Protein AF-F6DRX4-F1 (afdb_monomer_lite)

Secondary structure (DSSP, 8-state):
--HHHHHHHHHHHTT--THHHHHHTTPPTTHHHHTTTSPPPHHHHHHHHHHHT--HHHHHHSS-HHHHHHHHHHHHTT--HHHHHHHHT--HHHHHHHHTT---SPPPHHHHHHHHHSSSS--HHHHHHHTT-----

Radius of gyration: 17.23 Å; chains: 1; bounding box: 36×31×47 Å

Sequence (137 aa):
MNLLHRIKALCDGKNVSIARPEQETGLANGSIRRWEKAVPSADRLQRVAEYFNVSMDYLLYGFDKAELTTIVNLMRYRRSIKEFAKDTGIDEFYLNRLCSGVEYKQPPVDVILKIATSNNNNWWPVLKHCLKQQDTI

pLDDT: mean 90.33, std 12.12, range [31.39, 98.12]

Structure (mmCIF, N/CA/C/O backbone):
data_AF-F6DRX4-F1
#
_entry.id   AF-F6DRX4-F1
#
loop_
_atom_site.group_PDB
_atom_site.id
_atom_site.type_symbol
_atom_site.label_atom_id
_atom_site.label_alt_id
_atom_site.label_comp_id
_atom_site.label_asym_id
_atom_site.label_entity_id
_atom_site.label_seq_id
_atom_site.pdbx_PDB_ins_code
_atom_site.Cartn_x
_atom_site.Cartn_y
_atom_site.Cartn_z
_atom_site.occupancy
_atom_site.B_iso_or_equiv
_atom_site.auth_seq_id
_atom_site.auth_comp_id
_atom_site.auth_asym_id
_atom_site.auth_atom_id
_atom_site.pdbx_PDB_model_num
ATOM 1 N N . MET A 1 1 ? -10.287 4.690 -2.482 1.00 72.56 1 MET A N 1
ATOM 2 C CA . MET A 1 1 ? -10.313 4.209 -1.080 1.00 72.56 1 MET A CA 1
ATOM 3 C C . MET A 1 1 ? -9.481 5.156 -0.216 1.00 72.56 1 MET A C 1
ATOM 5 O O . MET A 1 1 ? -8.397 5.520 -0.650 1.00 72.56 1 MET A O 1
ATOM 9 N N . ASN A 1 2 ? -9.988 5.609 0.938 1.00 89.50 2 ASN A N 1
ATOM 10 C CA . ASN A 1 2 ? -9.282 6.534 1.849 1.00 89.50 2 ASN A CA 1
ATOM 11 C C . ASN A 1 2 ? -8.832 5.824 3.148 1.00 89.50 2 ASN A C 1
ATOM 13 O O . ASN A 1 2 ? -9.169 4.658 3.351 1.00 89.50 2 ASN A O 1
ATOM 17 N N . LEU A 1 3 ? -8.101 6.523 4.026 1.00 93.75 3 LEU A N 1
ATOM 18 C CA . LEU A 1 3 ? -7.574 5.988 5.294 1.00 93.75 3 LEU A CA 1
ATOM 19 C C . LEU A 1 3 ? -8.648 5.293 6.151 1.00 93.75 3 LEU A C 1
ATOM 21 O O . LEU A 1 3 ? -8.456 4.152 6.568 1.00 93.75 3 LEU A O 1
ATOM 25 N N . LEU A 1 4 ? -9.801 5.939 6.366 1.00 95.00 4 LEU A N 1
ATOM 26 C CA . LEU A 1 4 ? -10.896 5.362 7.153 1.00 95.00 4 LEU A CA 1
ATOM 27 C C . LEU A 1 4 ? -11.416 4.060 6.531 1.00 95.00 4 LEU A C 1
ATOM 29 O O . LEU A 1 4 ? -11.655 3.093 7.249 1.00 95.00 4 LEU A O 1
ATOM 33 N N . HIS A 1 5 ? -11.579 4.017 5.207 1.00 94.31 5 HIS A N 1
ATOM 34 C CA . HIS A 1 5 ? -12.029 2.804 4.520 1.00 94.31 5 HIS A CA 1
ATOM 35 C C . HIS A 1 5 ? -11.024 1.656 4.668 1.00 94.31 5 HIS A C 1
ATOM 37 O O . HIS A 1 5 ? -11.442 0.522 4.874 1.00 94.31 5 HIS A O 1
ATOM 43 N N . ARG A 1 6 ? -9.712 1.932 4.624 1.00 94.50 6 ARG A N 1
ATOM 44 C CA . ARG A 1 6 ? -8.683 0.900 4.852 1.00 94.50 6 ARG A CA 1
ATOM 45 C C . ARG A 1 6 ? -8.734 0.355 6.274 1.00 94.50 6 ARG A C 1
ATOM 47 O O . ARG A 1 6 ? -8.708 -0.853 6.461 1.00 94.50 6 ARG A O 1
ATOM 54 N N . ILE A 1 7 ? -8.879 1.228 7.270 1.00 95.94 7 ILE A N 1
ATOM 55 C CA . ILE A 1 7 ? -9.007 0.792 8.667 1.00 95.94 7 ILE A CA 1
ATOM 56 C C . ILE A 1 7 ? -10.287 -0.026 8.873 1.00 95.94 7 ILE A C 1
ATOM 58 O O . ILE A 1 7 ? -10.247 -1.030 9.577 1.00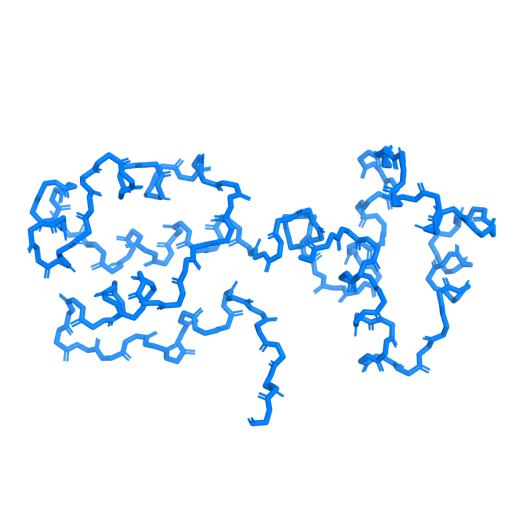 95.94 7 ILE A O 1
ATOM 62 N N . LYS A 1 8 ? -11.405 0.352 8.237 1.0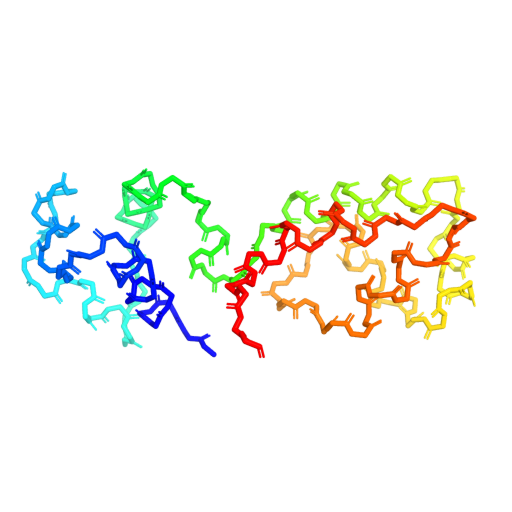0 95.56 8 LYS A N 1
ATOM 63 C CA . LYS A 1 8 ? -12.640 -0.449 8.252 1.00 95.56 8 LYS A CA 1
ATOM 64 C C . LYS A 1 8 ? -12.411 -1.845 7.676 1.00 95.56 8 LYS A C 1
ATOM 66 O O . LYS A 1 8 ? -12.685 -2.810 8.370 1.00 95.56 8 LYS A O 1
ATOM 71 N N . ALA A 1 9 ? -11.799 -1.948 6.497 1.00 95.12 9 ALA A N 1
ATOM 72 C CA . ALA A 1 9 ? -11.490 -3.242 5.888 1.00 95.12 9 ALA A CA 1
ATOM 73 C C . ALA A 1 9 ? -10.589 -4.121 6.782 1.00 95.12 9 ALA A C 1
ATOM 75 O O . ALA A 1 9 ? -10.777 -5.334 6.857 1.00 95.12 9 ALA A O 1
ATOM 76 N N . LEU A 1 10 ? -9.638 -3.514 7.502 1.00 95.88 10 LEU A N 1
ATOM 77 C CA . LEU A 1 10 ? -8.806 -4.216 8.486 1.00 95.88 10 LEU A CA 1
ATOM 78 C C . LEU A 1 10 ? -9.601 -4.665 9.725 1.00 95.88 10 LEU A C 1
ATOM 80 O O . LEU A 1 10 ? -9.352 -5.749 10.251 1.00 95.88 10 LEU A O 1
ATOM 84 N N . CYS A 1 11 ? -10.551 -3.850 10.192 1.00 96.50 11 CYS A N 1
ATOM 85 C CA . CYS A 1 11 ? -11.466 -4.216 11.275 1.00 96.50 11 CYS A CA 1
ATOM 86 C C . CYS A 1 11 ? -12.352 -5.399 10.866 1.00 96.50 11 CYS A C 1
ATOM 88 O O . CYS A 1 11 ? -12.456 -6.364 11.622 1.00 96.50 11 CYS A O 1
ATOM 90 N N . ASP A 1 12 ? -12.915 -5.347 9.657 1.00 96.00 12 ASP A N 1
ATOM 91 C CA . ASP A 1 12 ? -13.763 -6.397 9.092 1.00 96.00 12 ASP A CA 1
ATOM 92 C C . ASP A 1 12 ? -12.980 -7.715 8.979 1.00 96.00 12 ASP A C 1
ATOM 94 O O . ASP A 1 12 ? -13.445 -8.7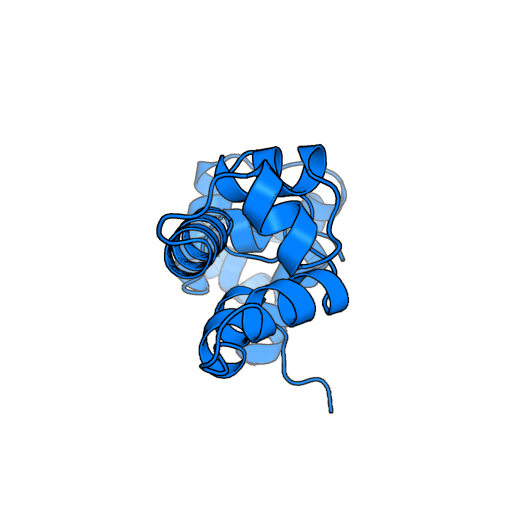57 9.437 1.00 96.00 12 ASP A O 1
ATOM 98 N N . GLY A 1 13 ? -11.735 -7.661 8.488 1.00 93.75 13 GLY A N 1
ATOM 99 C CA . GLY A 1 13 ? -10.849 -8.829 8.408 1.00 93.75 13 GLY A CA 1
ATOM 100 C C . GLY A 1 13 ? -10.468 -9.441 9.764 1.00 93.75 13 GLY A C 1
ATOM 101 O O . GLY A 1 13 ? -10.164 -10.629 9.831 1.00 93.75 13 GLY A O 1
ATOM 102 N N . LYS A 1 14 ? -10.503 -8.660 10.853 1.00 94.94 14 LYS A N 1
ATOM 103 C CA . LYS A 1 14 ? -10.295 -9.142 12.232 1.00 94.94 14 LYS A CA 1
ATOM 104 C C . LYS A 1 14 ? -11.604 -9.415 12.989 1.00 94.94 14 LYS A C 1
ATOM 106 O O . LYS A 1 14 ? -11.543 -9.805 14.152 1.00 94.94 14 LYS A O 1
ATOM 111 N N . ASN A 1 15 ? -12.765 -9.213 12.360 1.00 96.00 15 ASN A N 1
ATOM 112 C CA . ASN A 1 15 ? -14.089 -9.293 12.983 1.00 96.00 15 ASN A CA 1
ATOM 113 C C . ASN A 1 15 ? -14.217 -8.444 14.270 1.00 96.00 15 ASN A C 1
ATOM 115 O O . ASN A 1 15 ? -14.723 -8.896 15.299 1.00 96.00 15 ASN A O 1
ATOM 119 N N . VAL A 1 16 ? -13.723 -7.204 14.226 1.00 96.50 16 VAL A N 1
ATOM 120 C CA . VAL A 1 16 ? -13.810 -6.238 15.334 1.00 96.50 16 VAL A CA 1
ATOM 121 C C . VAL A 1 16 ? -14.497 -4.954 14.884 1.00 96.50 16 VAL A C 1
ATOM 123 O O . VAL A 1 16 ? -14.484 -4.598 13.713 1.00 96.50 16 VAL A O 1
ATOM 126 N N . SER A 1 17 ? -15.080 -4.207 15.821 1.00 96.69 17 SER A N 1
ATOM 127 C CA . SER A 1 17 ? -15.578 -2.857 15.526 1.00 96.69 17 SER A CA 1
ATOM 128 C C . SER A 1 17 ? -14.446 -1.826 15.584 1.00 96.69 17 SER A C 1
ATOM 130 O O . SER A 1 17 ? -13.456 -2.044 16.274 1.00 96.69 17 SER A O 1
ATOM 132 N N . ILE A 1 18 ? -14.628 -0.656 14.956 1.00 96.12 18 ILE A N 1
ATOM 133 C CA . ILE A 1 18 ? -13.676 0.480 15.019 1.00 96.12 18 ILE A CA 1
ATOM 134 C C . ILE A 1 18 ? -13.364 0.911 16.465 1.00 96.12 18 ILE A C 1
ATOM 136 O O . ILE A 1 18 ? -12.276 1.410 16.737 1.00 96.12 18 ILE A O 1
ATOM 140 N N . ALA A 1 19 ? -14.284 0.701 17.409 1.00 96.44 19 ALA A N 1
ATOM 141 C CA . ALA A 1 19 ? -14.053 1.051 18.809 1.00 96.44 19 ALA A CA 1
ATOM 142 C C . ALA A 1 19 ? -12.944 0.200 19.453 1.00 96.44 19 ALA A C 1
ATOM 144 O O . ALA A 1 19 ? -12.278 0.656 20.378 1.00 96.44 19 ALA A O 1
ATOM 145 N N . ARG A 1 20 ? -12.720 -1.026 18.958 1.00 96.75 20 ARG A N 1
ATOM 146 C CA . ARG A 1 20 ? -11.712 -1.944 19.493 1.00 96.75 20 ARG A CA 1
ATOM 147 C C . ARG A 1 20 ? -10.274 -1.444 19.286 1.00 96.75 20 ARG A C 1
ATOM 149 O O . ARG A 1 20 ? -9.583 -1.310 20.294 1.00 96.75 20 ARG A O 1
ATOM 156 N N . PRO A 1 21 ? -9.812 -1.111 18.061 1.00 96.81 21 PRO A N 1
ATOM 157 C CA . PRO A 1 21 ? -8.493 -0.518 17.885 1.00 96.81 21 PRO A CA 1
ATOM 158 C C . PRO A 1 21 ? -8.380 0.816 18.620 1.00 96.81 21 PRO A C 1
ATOM 160 O O . PRO A 1 21 ? -7.326 1.075 19.179 1.00 96.81 21 PRO A O 1
ATOM 163 N N . GLU A 1 22 ? -9.433 1.643 18.695 1.00 96.88 22 GLU A N 1
ATOM 164 C CA . GLU A 1 22 ? -9.377 2.890 19.477 1.00 96.88 22 GLU A CA 1
ATOM 165 C C . GLU A 1 22 ? -9.040 2.625 20.951 1.00 96.88 22 GLU A C 1
ATOM 167 O O . GLU A 1 22 ? -8.118 3.233 21.485 1.00 96.88 22 GLU A O 1
ATOM 172 N N . GLN A 1 23 ? -9.723 1.670 21.585 1.00 96.62 23 GLN A N 1
ATOM 173 C CA . GLN A 1 23 ? -9.465 1.296 22.977 1.00 96.62 23 GLN A CA 1
ATOM 174 C C . GLN A 1 23 ? -8.071 0.691 23.175 1.00 96.62 23 GLN A C 1
ATOM 176 O O . GLN A 1 23 ? -7.340 1.125 24.061 1.00 96.62 23 GLN A O 1
ATOM 181 N N . GLU A 1 24 ? -7.684 -0.282 22.346 1.00 96.56 24 GLU A N 1
ATOM 182 C CA . GLU A 1 24 ? -6.412 -1.000 22.513 1.00 96.56 24 GLU A CA 1
ATOM 183 C C . GLU A 1 24 ? -5.182 -0.147 22.175 1.00 96.56 24 GLU A C 1
ATOM 185 O O . GLU A 1 24 ? -4.099 -0.393 22.698 1.00 96.56 24 GLU A O 1
ATOM 190 N N . THR A 1 25 ? -5.341 0.892 21.351 1.00 96.44 25 THR A N 1
ATOM 191 C CA . THR A 1 25 ? -4.256 1.832 21.010 1.00 96.44 25 THR A CA 1
ATOM 192 C C . THR A 1 25 ? -4.246 3.098 21.879 1.00 96.44 25 THR A C 1
ATOM 194 O O . THR A 1 25 ? -3.405 3.984 21.684 1.00 96.44 25 THR A O 1
ATOM 197 N N . GLY A 1 26 ? -5.170 3.207 22.844 1.00 95.75 26 GLY A N 1
ATOM 198 C CA . GLY A 1 26 ? -5.292 4.365 23.736 1.00 95.75 26 GLY A CA 1
ATOM 199 C C . GLY A 1 26 ? -5.809 5.634 23.046 1.00 95.75 26 GLY A C 1
ATOM 200 O O . GLY A 1 26 ? -5.522 6.751 23.483 1.00 95.75 26 GLY A O 1
ATOM 201 N N . LEU A 1 27 ? -6.540 5.487 21.941 1.00 96.06 27 LEU A N 1
ATOM 202 C CA . LEU A 1 27 ? -7.191 6.577 21.222 1.00 96.06 27 LEU A CA 1
ATOM 203 C C . LEU A 1 27 ? -8.560 6.889 21.844 1.00 96.06 27 LEU A C 1
ATOM 205 O O . LEU A 1 27 ? -9.303 6.010 22.269 1.00 96.06 27 LEU A O 1
ATOM 209 N N . ALA A 1 28 ? -8.937 8.170 21.848 1.00 94.81 28 ALA A N 1
ATOM 210 C CA . ALA A 1 28 ? -10.276 8.566 22.278 1.00 94.81 28 ALA A CA 1
ATOM 211 C C . ALA A 1 28 ? -11.345 7.988 21.334 1.00 94.81 28 ALA A C 1
ATOM 213 O O . ALA A 1 28 ? -11.137 7.957 20.118 1.00 94.81 28 ALA A O 1
ATOM 214 N N . ASN A 1 29 ? -12.503 7.614 21.877 1.00 93.94 29 ASN A N 1
ATOM 215 C CA . ASN A 1 29 ? -13.621 7.072 21.101 1.00 93.94 29 ASN A CA 1
ATOM 216 C C . ASN A 1 29 ? -14.019 8.013 19.942 1.00 93.94 29 ASN A C 1
ATOM 218 O O . ASN A 1 29 ? -14.102 9.236 20.105 1.00 93.94 29 ASN A O 1
ATOM 222 N N . GLY A 1 30 ? -14.215 7.442 18.755 1.00 94.06 30 GLY A N 1
ATOM 223 C CA . GLY A 1 30 ? -14.562 8.145 17.523 1.00 94.06 30 GLY A CA 1
ATOM 224 C C . GLY A 1 30 ? -13.390 8.870 16.855 1.00 94.06 30 GLY A C 1
ATOM 225 O O . GLY A 1 30 ? -13.593 9.568 15.857 1.00 94.06 30 GLY A O 1
ATOM 226 N N . SER A 1 31 ? -12.162 8.736 17.368 1.00 95.62 31 SER A N 1
ATOM 227 C CA . SER A 1 31 ? -10.975 9.350 16.766 1.00 95.62 31 SER A CA 1
ATOM 228 C C . SER A 1 31 ? -10.697 8.851 15.357 1.00 95.62 31 SER A C 1
ATOM 230 O O . SER A 1 31 ? -10.452 9.681 14.486 1.00 95.62 31 SER A O 1
ATOM 232 N N . ILE A 1 32 ? -10.798 7.545 15.108 1.00 96.44 32 ILE A N 1
ATOM 233 C CA . ILE A 1 32 ? -10.549 6.959 13.786 1.00 96.44 32 ILE A CA 1
ATOM 234 C C . ILE A 1 32 ? -11.593 7.454 12.782 1.00 96.44 32 ILE A C 1
ATOM 236 O O . ILE A 1 32 ? -11.253 7.788 11.650 1.00 96.44 32 ILE A O 1
ATOM 240 N N . ARG A 1 33 ? -12.864 7.589 13.191 1.00 94.88 33 ARG A N 1
ATOM 241 C CA . ARG A 1 33 ? -13.922 8.131 12.315 1.00 94.88 33 ARG A CA 1
ATOM 242 C C . ARG A 1 33 ? -13.620 9.558 11.856 1.00 94.88 33 ARG A C 1
ATOM 244 O O . ARG A 1 33 ? -13.891 9.901 10.709 1.00 94.88 33 ARG A O 1
ATOM 251 N N . ARG A 1 34 ? -13.017 10.382 12.721 1.00 94.94 34 ARG A N 1
ATOM 252 C CA . ARG A 1 34 ? -12.605 11.752 12.366 1.00 94.94 34 ARG A CA 1
ATOM 253 C C . ARG A 1 34 ? -11.486 11.788 11.325 1.00 94.94 34 ARG A C 1
ATOM 255 O O . ARG A 1 34 ? -11.337 12.812 10.662 1.00 94.94 34 ARG A O 1
ATOM 262 N N . TRP A 1 35 ? -10.754 10.690 11.125 1.00 95.31 35 TRP A N 1
ATOM 263 C CA . TRP A 1 35 ? -9.675 10.631 10.137 1.00 95.31 35 TRP A CA 1
ATOM 264 C C . TRP A 1 35 ? -10.135 10.658 8.683 1.00 95.31 35 TRP A C 1
ATOM 266 O O . TRP A 1 35 ? -9.319 10.806 7.779 1.00 95.31 35 TRP A O 1
ATOM 276 N N . GLU A 1 36 ? -11.443 10.584 8.444 1.00 91.00 36 GLU A N 1
ATOM 277 C CA . GLU A 1 36 ? -12.011 10.902 7.136 1.00 91.00 36 GLU A CA 1
ATOM 278 C C . GLU A 1 36 ? -11.819 12.376 6.754 1.00 91.00 36 GLU A C 1
ATOM 280 O O . GLU A 1 36 ? -11.634 12.682 5.579 1.00 91.00 36 GLU A O 1
ATOM 285 N N . LYS A 1 37 ? -11.855 13.281 7.741 1.00 90.56 37 LYS A N 1
ATOM 286 C CA . LYS A 1 37 ? -11.804 14.737 7.529 1.00 90.56 37 LYS A CA 1
ATOM 287 C C . LYS A 1 37 ? -10.537 15.396 8.074 1.00 90.56 37 LYS A C 1
ATOM 289 O O . LYS A 1 37 ? -10.231 16.515 7.680 1.00 90.56 37 LYS A O 1
ATOM 294 N N . ALA A 1 38 ? -9.819 14.741 8.984 1.00 90.75 38 ALA A N 1
ATOM 295 C CA . ALA A 1 38 ? -8.642 15.298 9.645 1.00 90.75 38 ALA A CA 1
ATOM 296 C C . ALA A 1 38 ? -7.486 14.294 9.664 1.00 90.75 38 ALA A C 1
ATOM 298 O O . ALA A 1 38 ? -7.652 13.160 10.098 1.00 90.75 38 ALA A O 1
ATOM 299 N N . VAL A 1 39 ? -6.295 14.711 9.243 1.00 86.06 39 VAL A N 1
ATOM 300 C CA . VAL A 1 39 ? -5.122 13.827 9.239 1.00 86.06 39 VAL A CA 1
ATOM 301 C C . VAL A 1 39 ? -4.691 13.530 10.689 1.00 86.06 39 VAL A C 1
ATOM 303 O O . VAL A 1 39 ? -4.574 14.468 11.483 1.00 86.06 39 VAL A O 1
ATOM 306 N N . PRO A 1 40 ? -4.475 12.258 11.079 1.00 94.69 40 PRO A N 1
ATOM 307 C CA . PRO A 1 40 ? -3.931 11.931 12.396 1.00 94.69 40 PRO A CA 1
ATOM 308 C C . PRO A 1 40 ? -2.515 12.468 12.599 1.00 94.69 40 PRO A C 1
ATOM 310 O O . PRO A 1 40 ? -1.776 12.694 11.645 1.00 94.69 40 PRO A O 1
ATOM 313 N N . SER A 1 41 ? -2.093 12.581 13.861 1.00 96.12 41 SER A N 1
ATOM 314 C CA . SER A 1 41 ? -0.664 12.684 14.157 1.00 96.12 41 SER A CA 1
ATOM 315 C C . SER A 1 41 ? 0.052 11.383 13.781 1.00 96.12 41 SER A C 1
ATOM 317 O O . SER A 1 41 ? -0.536 10.300 13.853 1.00 96.12 41 SER A O 1
ATOM 319 N N . ALA A 1 42 ? 1.335 11.488 13.430 1.00 96.50 42 ALA A N 1
ATOM 320 C CA . ALA A 1 42 ? 2.155 10.336 13.056 1.00 96.50 42 ALA A CA 1
ATOM 321 C C . ALA A 1 42 ? 2.161 9.240 14.140 1.00 96.50 42 ALA A C 1
ATOM 323 O O . ALA A 1 42 ? 1.952 8.077 13.825 1.00 96.50 42 ALA A O 1
ATOM 324 N N . ASP A 1 43 ? 2.282 9.613 15.419 1.00 97.25 43 ASP A N 1
ATOM 325 C CA . ASP A 1 43 ? 2.218 8.678 16.555 1.00 97.25 43 ASP A CA 1
ATOM 326 C C . ASP A 1 43 ? 0.897 7.886 16.605 1.00 97.25 43 ASP A C 1
ATOM 328 O O . ASP A 1 43 ? 0.904 6.667 16.756 1.00 97.25 43 ASP A O 1
ATOM 332 N N . ARG A 1 44 ? -0.252 8.545 16.402 1.00 97.31 44 ARG A N 1
ATOM 333 C CA . ARG A 1 44 ? -1.552 7.854 16.411 1.00 97.31 44 ARG A CA 1
ATOM 334 C C . ARG A 1 44 ? -1.705 6.917 15.220 1.00 97.31 44 ARG A C 1
ATOM 336 O O . ARG A 1 44 ? -2.279 5.840 15.363 1.00 97.31 44 ARG A O 1
ATOM 343 N N . LEU A 1 45 ? -1.218 7.335 14.054 1.00 97.44 45 LEU A N 1
ATOM 344 C CA . LEU A 1 45 ? -1.222 6.502 12.857 1.00 97.44 45 LEU A CA 1
ATOM 345 C C . LEU A 1 45 ? -0.342 5.259 13.052 1.00 97.44 45 LEU A C 1
ATOM 347 O O . LEU A 1 45 ? -0.781 4.159 12.726 1.00 97.44 45 LEU A O 1
ATOM 351 N N . GLN A 1 46 ? 0.849 5.434 13.630 1.00 97.62 46 GLN A N 1
ATOM 352 C CA . GLN A 1 46 ? 1.791 4.357 13.929 1.00 97.62 46 GLN A CA 1
ATOM 353 C C . GLN A 1 46 ? 1.177 3.309 14.867 1.00 97.62 46 GLN A C 1
ATOM 355 O O . GLN A 1 46 ? 1.210 2.126 14.549 1.00 97.62 46 GLN A O 1
ATOM 360 N N . ARG A 1 47 ? 0.522 3.717 15.963 1.00 98.00 47 ARG A N 1
ATOM 361 C CA . ARG A 1 47 ? -0.126 2.765 16.891 1.00 98.00 47 ARG A CA 1
ATOM 362 C C . ARG A 1 47 ? -1.213 1.928 16.221 1.00 98.00 47 ARG A C 1
ATOM 364 O O . ARG A 1 47 ? -1.342 0.737 16.487 1.00 98.00 47 ARG A O 1
ATOM 371 N N . VAL A 1 48 ? -2.009 2.541 15.341 1.00 97.56 48 VAL A N 1
ATOM 372 C CA . VAL A 1 48 ? -3.032 1.810 14.577 1.00 97.56 48 VAL A CA 1
ATOM 373 C C . VAL A 1 48 ? -2.385 0.875 13.550 1.00 97.56 48 VAL A C 1
ATOM 375 O O . VAL A 1 48 ? -2.855 -0.248 13.379 1.00 97.56 48 VAL A O 1
ATOM 378 N N . ALA A 1 49 ? -1.300 1.297 12.899 1.00 96.94 49 ALA A N 1
ATOM 379 C CA . ALA A 1 49 ? -0.524 0.451 11.994 1.00 96.94 49 ALA A CA 1
ATOM 380 C C . ALA A 1 49 ? 0.031 -0.793 12.718 1.00 96.94 49 ALA A C 1
ATOM 382 O O . ALA A 1 49 ? -0.183 -1.915 12.256 1.00 96.94 49 ALA A O 1
ATOM 383 N N . GLU A 1 50 ? 0.625 -0.613 13.899 1.00 97.69 50 GLU A N 1
ATOM 384 C CA . GLU A 1 50 ? 1.133 -1.694 14.758 1.00 97.69 50 GLU A CA 1
ATOM 385 C C . GLU A 1 50 ? 0.026 -2.651 15.207 1.00 97.69 50 GLU A C 1
ATOM 387 O O . GLU A 1 50 ? 0.171 -3.865 15.067 1.00 97.69 50 GLU A O 1
ATOM 392 N N . TYR A 1 51 ? -1.118 -2.125 15.657 1.00 97.62 51 TYR A N 1
ATOM 393 C CA . TYR A 1 51 ? -2.274 -2.941 16.048 1.00 97.62 51 TYR A CA 1
ATOM 394 C C . TYR A 1 51 ? -2.729 -3.896 14.932 1.00 97.62 51 TYR A C 1
ATOM 396 O O . TYR A 1 51 ? -3.112 -5.046 15.178 1.00 97.62 51 TYR A O 1
ATOM 404 N N . PHE A 1 52 ? -2.704 -3.432 13.682 1.00 96.44 52 PHE A N 1
ATOM 405 C CA . PHE A 1 52 ? -3.080 -4.239 12.523 1.00 96.44 52 PHE A CA 1
ATOM 406 C C . PHE A 1 52 ? -1.914 -5.004 11.891 1.00 96.44 52 PHE A C 1
ATOM 408 O O . PHE A 1 52 ? -2.161 -5.784 10.972 1.00 96.44 52 PHE A O 1
ATOM 415 N N . ASN A 1 53 ? -0.688 -4.842 12.395 1.00 95.19 53 ASN A N 1
ATOM 416 C CA . ASN A 1 53 ? 0.533 -5.387 11.805 1.00 95.19 53 ASN A CA 1
ATOM 417 C C . ASN A 1 53 ? 0.677 -5.018 10.312 1.00 95.19 53 ASN A C 1
ATOM 419 O O . ASN A 1 53 ? 0.895 -5.858 9.435 1.00 95.19 53 ASN A O 1
ATOM 423 N N . VAL A 1 54 ? 0.482 -3.736 10.012 1.00 94.56 54 VAL A N 1
ATOM 424 C CA . VAL A 1 54 ? 0.656 -3.141 8.681 1.00 94.56 54 VAL A CA 1
ATOM 425 C C . VAL A 1 54 ? 1.574 -1.927 8.783 1.00 94.56 54 VAL A C 1
ATOM 427 O O . VAL A 1 54 ? 1.823 -1.433 9.877 1.00 94.56 54 VAL A O 1
ATOM 430 N N . SER A 1 55 ? 2.077 -1.414 7.662 1.00 94.50 55 SER A N 1
ATOM 431 C CA . SER A 1 55 ? 2.841 -0.165 7.680 1.00 94.50 55 SER A CA 1
ATOM 432 C C . SER A 1 55 ? 1.933 1.067 7.699 1.00 94.50 55 SER A C 1
ATOM 434 O O . SER A 1 55 ? 0.764 1.028 7.297 1.00 94.50 55 SER A O 1
ATOM 436 N N . MET A 1 56 ? 2.501 2.208 8.098 1.00 94.88 56 MET A N 1
ATOM 437 C CA . MET A 1 56 ? 1.853 3.507 7.895 1.00 94.88 56 MET A CA 1
ATOM 438 C C . MET A 1 56 ? 1.624 3.805 6.405 1.00 94.88 56 MET A C 1
ATOM 440 O O . MET A 1 56 ? 0.592 4.378 6.057 1.00 94.88 56 MET A O 1
ATOM 444 N N . ASP A 1 57 ? 2.538 3.380 5.526 1.00 93.44 57 ASP A N 1
ATOM 445 C CA . ASP A 1 57 ? 2.406 3.543 4.073 1.00 93.44 57 ASP A CA 1
ATOM 446 C C . ASP A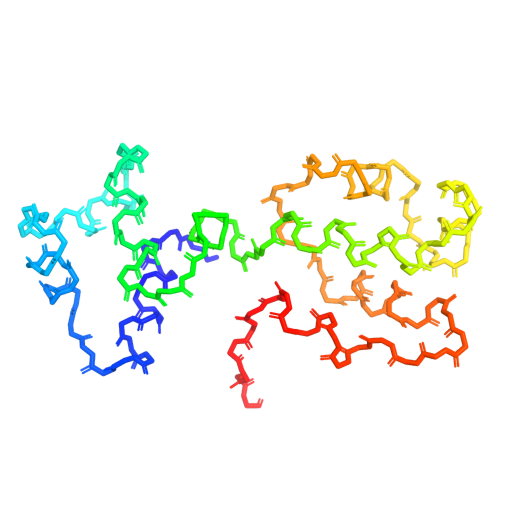 1 57 ? 1.162 2.819 3.551 1.00 93.44 57 ASP A C 1
ATOM 448 O O . ASP A 1 57 ? 0.388 3.393 2.786 1.00 93.44 57 ASP A O 1
ATOM 452 N N . TYR A 1 58 ? 0.887 1.606 4.033 1.00 93.62 58 TYR A N 1
ATOM 453 C CA . TYR A 1 58 ? -0.335 0.895 3.682 1.00 93.62 58 TYR A CA 1
ATOM 454 C C . TYR A 1 58 ? -1.583 1.660 4.141 1.00 93.62 58 TYR A C 1
ATOM 456 O O . TYR A 1 58 ? -2.526 1.840 3.366 1.00 93.62 58 TYR A O 1
ATOM 464 N N . LEU A 1 59 ? -1.592 2.178 5.371 1.00 93.94 59 LEU A N 1
ATOM 465 C CA . LEU A 1 59 ? -2.728 2.960 5.863 1.00 93.94 59 LEU A CA 1
ATOM 466 C C . LEU A 1 59 ? -2.955 4.240 5.041 1.00 93.94 59 LEU A C 1
ATOM 468 O O . LEU A 1 59 ? -4.106 4.582 4.750 1.00 93.94 59 LEU A O 1
ATOM 472 N N . LEU A 1 60 ? -1.889 4.927 4.624 1.00 92.75 60 LEU A N 1
ATOM 473 C CA . LEU A 1 60 ? -1.960 6.200 3.893 1.00 92.75 60 LEU A CA 1
ATOM 474 C C . LEU A 1 60 ? -2.197 6.032 2.391 1.00 92.75 60 LEU A C 1
ATOM 476 O O . LEU A 1 60 ? -3.030 6.737 1.810 1.00 92.75 60 LEU A O 1
ATOM 480 N N . TYR A 1 61 ? -1.533 5.068 1.768 1.00 91.31 61 TYR A N 1
ATOM 481 C CA . TYR A 1 61 ? -1.447 4.925 0.315 1.00 91.31 61 TYR A CA 1
ATOM 482 C C . TYR A 1 61 ? -2.095 3.641 -0.206 1.00 91.31 61 TYR A C 1
ATOM 484 O O . TYR A 1 61 ? -2.532 3.603 -1.355 1.00 91.31 61 TYR A O 1
ATOM 492 N N . GLY A 1 62 ? -2.297 2.641 0.653 1.00 90.88 62 GLY A N 1
ATOM 493 C CA . GLY A 1 62 ? -2.921 1.361 0.297 1.00 90.88 62 GLY A CA 1
ATOM 494 C C . GLY A 1 62 ? -1.939 0.307 -0.194 1.00 90.88 62 GLY A C 1
ATOM 495 O O . GLY A 1 62 ? -2.372 -0.740 -0.654 1.00 90.88 62 GLY A O 1
ATOM 496 N N . PHE A 1 63 ? -0.639 0.578 -0.104 1.00 91.50 63 PHE A N 1
ATOM 497 C CA . PHE A 1 63 ? 0.433 -0.341 -0.466 1.00 91.50 63 PHE A CA 1
ATOM 498 C C . PHE A 1 63 ? 1.704 0.011 0.309 1.00 91.50 63 PHE A C 1
ATOM 500 O O . PHE A 1 63 ? 1.866 1.142 0.774 1.00 91.50 63 PHE A O 1
ATOM 507 N N . ASP A 1 64 ? 2.611 -0.953 0.416 1.00 92.00 64 ASP A N 1
ATOM 508 C CA . ASP A 1 64 ? 3.914 -0.780 1.047 1.00 92.00 64 ASP A CA 1
ATOM 509 C C . ASP A 1 64 ? 4.917 -0.208 0.034 1.00 92.00 64 ASP A C 1
ATOM 511 O O . ASP A 1 64 ? 5.500 -0.925 -0.782 1.00 92.00 64 ASP A O 1
ATOM 515 N N . LYS A 1 65 ? 5.113 1.117 0.056 1.00 90.94 65 LYS A N 1
ATOM 516 C CA . LYS A 1 65 ? 5.932 1.827 -0.940 1.00 90.94 65 LYS A CA 1
ATOM 517 C C . LYS A 1 65 ? 7.380 1.345 -0.962 1.00 90.94 65 LYS A C 1
ATOM 519 O O . LYS A 1 65 ? 7.935 1.109 -2.037 1.00 90.94 65 LYS A O 1
ATOM 524 N N . ALA A 1 66 ? 7.998 1.222 0.211 1.00 91.19 66 ALA A N 1
ATOM 525 C CA . ALA A 1 66 ? 9.393 0.801 0.334 1.00 91.19 66 ALA A CA 1
ATOM 526 C C . ALA A 1 66 ? 9.605 -0.639 -0.162 1.00 91.19 66 ALA A C 1
ATOM 528 O O . ALA A 1 66 ? 10.554 -0.914 -0.901 1.00 91.19 66 ALA A O 1
ATOM 529 N N . GLU A 1 67 ? 8.687 -1.539 0.191 1.00 91.19 67 GLU A N 1
ATOM 530 C CA . GLU A 1 67 ? 8.715 -2.934 -0.244 1.00 91.19 67 GLU A CA 1
ATOM 531 C C . GLU A 1 67 ? 8.551 -3.033 -1.765 1.00 91.19 67 GLU A C 1
ATOM 533 O O . GLU A 1 67 ? 9.394 -3.622 -2.446 1.00 91.19 67 GLU A O 1
ATOM 538 N N . LEU A 1 68 ? 7.536 -2.359 -2.318 1.00 91.94 68 LEU A N 1
ATOM 539 C CA . LEU A 1 68 ? 7.290 -2.333 -3.756 1.00 91.94 68 LEU A CA 1
ATOM 540 C C . LEU A 1 68 ? 8.494 -1.782 -4.526 1.00 91.94 68 LEU A C 1
ATOM 542 O O . LEU A 1 68 ? 8.925 -2.381 -5.507 1.00 91.94 68 LEU A O 1
ATOM 546 N N . THR A 1 69 ? 9.070 -0.671 -4.065 1.00 94.38 69 THR A N 1
ATOM 547 C CA . THR A 1 69 ? 10.257 -0.056 -4.683 1.00 94.38 69 THR A CA 1
ATOM 548 C C . THR A 1 69 ? 11.432 -1.029 -4.714 1.00 94.38 69 THR A C 1
ATOM 550 O O . THR A 1 69 ? 12.120 -1.153 -5.729 1.00 94.38 69 THR A O 1
ATOM 553 N N . THR A 1 70 ? 11.654 -1.743 -3.610 1.00 94.06 70 THR A N 1
ATOM 554 C CA . THR A 1 70 ? 12.720 -2.744 -3.499 1.00 94.06 70 THR A CA 1
ATOM 555 C C . THR A 1 70 ? 12.514 -3.852 -4.522 1.00 94.06 70 THR A C 1
ATOM 557 O O . THR A 1 70 ? 13.406 -4.141 -5.317 1.00 94.06 70 THR A O 1
ATOM 560 N N . ILE A 1 71 ? 11.312 -4.420 -4.564 1.00 91.75 71 ILE A N 1
ATOM 561 C CA . ILE A 1 71 ? 10.970 -5.526 -5.458 1.00 91.75 71 ILE A CA 1
ATOM 562 C C . ILE A 1 71 ? 11.034 -5.105 -6.930 1.00 91.75 71 ILE A C 1
ATOM 564 O O . ILE A 1 71 ? 11.615 -5.817 -7.747 1.00 91.75 71 ILE A O 1
ATOM 568 N N . VAL A 1 72 ? 10.516 -3.927 -7.279 1.00 93.75 72 VAL A N 1
ATOM 569 C CA . VAL A 1 72 ? 10.604 -3.389 -8.645 1.00 93.75 72 VAL A CA 1
ATOM 570 C C . VAL A 1 72 ? 12.064 -3.185 -9.055 1.00 93.75 72 VAL A C 1
ATOM 572 O O . VAL A 1 72 ? 12.431 -3.516 -10.180 1.00 93.75 72 VAL A O 1
ATOM 575 N N . ASN A 1 73 ? 12.927 -2.704 -8.156 1.00 94.94 73 ASN A N 1
ATOM 576 C CA . ASN A 1 73 ? 14.357 -2.575 -8.442 1.00 94.94 73 ASN A CA 1
ATOM 577 C C . ASN A 1 73 ? 15.059 -3.931 -8.601 1.00 94.94 73 ASN A C 1
ATOM 579 O O . ASN A 1 73 ? 15.917 -4.062 -9.475 1.00 94.94 73 ASN A O 1
ATOM 583 N N . LEU A 1 74 ? 14.672 -4.948 -7.825 1.00 92.62 74 LEU A N 1
ATOM 584 C CA . LEU A 1 74 ? 15.159 -6.316 -8.022 1.00 92.62 74 LEU A CA 1
ATOM 585 C C . LEU A 1 74 ? 14.767 -6.849 -9.404 1.00 92.62 74 LEU A C 1
ATOM 587 O O . LEU A 1 74 ? 15.605 -7.427 -10.094 1.00 92.62 74 LEU A O 1
ATOM 591 N N . MET A 1 75 ? 13.528 -6.603 -9.839 1.00 92.38 75 MET A N 1
ATOM 592 C CA . MET A 1 75 ? 13.068 -7.001 -11.170 1.00 92.38 75 MET A CA 1
ATOM 593 C C . MET A 1 75 ? 13.773 -6.239 -12.277 1.00 92.38 75 MET A C 1
ATOM 595 O O . MET A 1 75 ? 14.190 -6.860 -13.252 1.00 92.38 75 MET A O 1
ATOM 599 N N . ARG A 1 76 ? 13.937 -4.919 -12.133 1.00 94.00 76 ARG A N 1
ATOM 600 C CA . ARG A 1 76 ? 14.706 -4.089 -13.068 1.00 94.00 76 ARG A CA 1
ATOM 601 C C . ARG A 1 76 ? 16.123 -4.635 -13.240 1.00 94.00 76 ARG A C 1
ATOM 603 O O . ARG A 1 76 ? 16.636 -4.650 -14.362 1.00 94.00 76 ARG A O 1
ATOM 610 N N . TYR A 1 77 ? 16.709 -5.150 -12.160 1.00 91.50 77 TYR A N 1
ATOM 611 C CA . TYR A 1 77 ? 18.037 -5.748 -12.137 1.00 91.50 77 TYR A CA 1
ATOM 612 C C . TYR A 1 77 ? 19.084 -4.758 -12.679 1.00 91.50 77 TYR A C 1
ATOM 614 O O . TYR A 1 77 ? 19.204 -3.642 -12.176 1.00 91.50 77 TYR A O 1
ATOM 622 N N . ARG A 1 78 ? 19.842 -5.142 -13.712 1.00 92.88 78 ARG A N 1
ATOM 623 C CA . ARG A 1 78 ? 20.908 -4.327 -14.315 1.00 92.88 78 ARG A CA 1
ATOM 624 C C . ARG A 1 78 ? 20.420 -3.325 -15.363 1.00 92.88 78 ARG A C 1
ATOM 626 O O . ARG A 1 78 ? 21.232 -2.541 -15.840 1.00 92.88 78 ARG A O 1
ATOM 633 N N . ARG A 1 79 ? 19.131 -3.334 -15.719 1.00 95.50 79 ARG A N 1
ATOM 634 C CA . ARG A 1 79 ? 18.583 -2.419 -16.729 1.00 95.50 79 ARG A CA 1
ATOM 635 C C . ARG A 1 79 ? 18.585 -0.983 -16.217 1.00 95.50 79 ARG A C 1
ATOM 637 O O . ARG A 1 79 ? 18.197 -0.711 -15.074 1.00 95.50 79 ARG A O 1
ATOM 644 N N . SER A 1 80 ? 18.973 -0.055 -17.080 1.00 97.56 80 SER A N 1
ATOM 645 C CA . SER A 1 80 ? 18.680 1.367 -16.899 1.00 97.56 80 SER A CA 1
ATOM 646 C C . SER A 1 80 ? 17.165 1.605 -16.876 1.00 97.56 80 SER A C 1
ATOM 648 O O . SER A 1 80 ? 16.382 0.765 -17.324 1.00 97.56 80 SER A O 1
ATOM 650 N N . ILE A 1 81 ? 16.728 2.762 -16.368 1.00 97.94 81 ILE A N 1
ATOM 651 C CA . ILE A 1 81 ? 15.298 3.115 -16.369 1.00 97.94 81 ILE A CA 1
ATOM 652 C C . ILE A 1 81 ? 14.746 3.139 -17.801 1.00 97.94 81 ILE A C 1
ATOM 654 O O . ILE A 1 81 ? 13.667 2.608 -18.043 1.00 97.94 81 ILE A O 1
ATOM 658 N N . LYS A 1 82 ? 15.520 3.655 -18.761 1.00 98.12 82 LYS A N 1
ATOM 659 C CA . LYS A 1 82 ? 15.148 3.708 -20.179 1.00 98.12 82 LYS A CA 1
ATOM 660 C C . LYS A 1 82 ? 14.969 2.325 -20.811 1.00 98.12 82 LYS A C 1
ATOM 662 O O . LYS A 1 82 ? 14.003 2.100 -21.536 1.00 98.12 82 LYS A O 1
ATOM 667 N N . GLU A 1 83 ? 15.879 1.388 -20.545 1.00 97.69 83 GLU A N 1
ATOM 668 C CA . GLU A 1 83 ? 15.741 0.001 -21.019 1.00 97.69 83 GLU A CA 1
ATOM 669 C C . GLU A 1 83 ? 14.524 -0.670 -20.385 1.00 97.69 83 GLU A C 1
ATOM 671 O O . GLU A 1 83 ? 13.722 -1.289 -21.077 1.00 97.69 83 GLU A O 1
ATOM 676 N N . PHE A 1 84 ? 14.332 -0.479 -19.080 1.00 97.44 84 PHE A N 1
ATOM 677 C CA . PHE A 1 84 ? 13.204 -1.065 -18.366 1.00 97.44 84 PHE A CA 1
ATOM 678 C C . PHE A 1 84 ? 11.850 -0.511 -18.838 1.00 97.44 84 PHE A C 1
ATOM 680 O O . PHE A 1 84 ? 10.884 -1.262 -18.974 1.00 97.44 84 PHE A O 1
ATOM 687 N N . ALA A 1 85 ? 11.790 0.784 -19.155 1.00 97.69 85 ALA A N 1
ATOM 688 C CA . ALA A 1 85 ? 10.639 1.431 -19.781 1.00 97.69 85 ALA A CA 1
ATOM 689 C C . ALA A 1 85 ? 10.313 0.814 -21.142 1.00 97.69 85 ALA A C 1
ATOM 691 O O . ALA A 1 85 ? 9.163 0.468 -21.410 1.00 97.69 85 ALA A O 1
ATOM 692 N N . LYS A 1 86 ? 11.337 0.602 -21.976 1.00 96.62 86 LYS A N 1
ATOM 693 C CA . LYS A 1 86 ? 11.183 -0.039 -23.284 1.00 96.62 86 LYS A CA 1
ATOM 694 C C . LYS A 1 86 ? 10.660 -1.474 -23.164 1.00 96.62 86 LYS A C 1
ATOM 696 O O . LYS A 1 86 ? 9.746 -1.831 -23.900 1.00 96.62 86 LYS A O 1
ATOM 701 N N . ASP A 1 87 ? 11.208 -2.265 -22.243 1.00 94.81 87 ASP A N 1
ATOM 702 C CA . ASP A 1 87 ? 10.822 -3.670 -22.050 1.00 94.81 87 ASP A CA 1
ATOM 703 C C . ASP A 1 87 ? 9.383 -3.816 -21.536 1.00 94.81 87 ASP A C 1
ATOM 705 O O . ASP A 1 87 ? 8.650 -4.712 -21.947 1.00 94.81 87 ASP A O 1
ATOM 709 N N . THR A 1 88 ? 8.979 -2.942 -20.613 1.00 95.25 88 THR A N 1
ATOM 710 C CA . THR A 1 88 ? 7.659 -3.005 -19.962 1.00 95.25 88 THR A CA 1
ATOM 711 C C . THR A 1 88 ? 6.565 -2.263 -20.730 1.00 95.25 88 THR A C 1
ATOM 713 O O . THR A 1 88 ? 5.378 -2.488 -20.484 1.00 95.25 88 THR A O 1
ATOM 716 N N . GLY A 1 89 ? 6.938 -1.340 -21.622 1.00 96.38 89 GLY A N 1
ATOM 717 C CA . GLY A 1 89 ? 6.010 -0.395 -22.244 1.00 96.38 89 GLY A CA 1
ATOM 718 C C . GLY A 1 89 ? 5.398 0.596 -21.245 1.00 96.38 89 GLY A C 1
ATOM 719 O O . GLY A 1 89 ? 4.278 1.065 -21.455 1.00 96.38 89 GLY A O 1
ATOM 720 N N . ILE A 1 90 ? 6.085 0.863 -20.131 1.00 97.19 90 ILE A N 1
ATOM 721 C CA . ILE A 1 90 ? 5.685 1.849 -19.121 1.00 97.19 90 ILE A CA 1
ATOM 722 C C . ILE A 1 90 ? 6.491 3.127 -19.346 1.00 97.19 90 ILE A C 1
ATOM 724 O O . ILE A 1 90 ? 7.661 3.077 -19.717 1.00 97.19 90 ILE A O 1
ATOM 728 N N . ASP A 1 91 ? 5.861 4.273 -19.105 1.00 97.62 91 ASP A N 1
ATOM 729 C CA . ASP A 1 91 ? 6.509 5.578 -19.182 1.00 97.62 91 ASP A CA 1
ATOM 730 C C . ASP A 1 91 ? 7.792 5.653 -18.325 1.00 97.62 91 ASP A C 1
ATOM 732 O O . ASP A 1 91 ? 7.824 5.238 -17.161 1.00 97.62 91 ASP A O 1
ATOM 736 N N . GLU A 1 92 ? 8.854 6.207 -18.914 1.00 97.94 92 GLU A N 1
ATOM 737 C CA . GLU A 1 92 ? 10.182 6.284 -18.298 1.00 97.94 92 GLU A CA 1
ATOM 738 C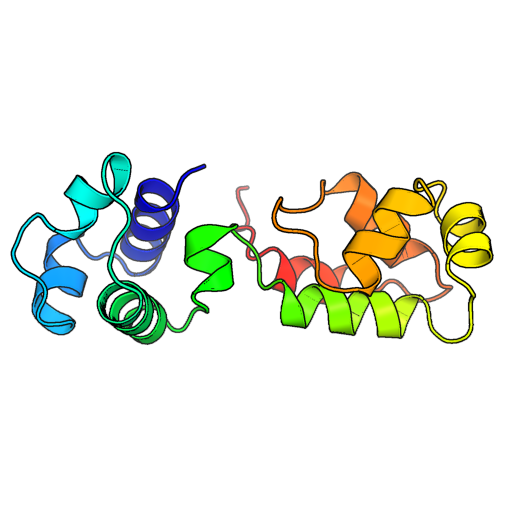 C . GLU A 1 92 ? 10.165 7.149 -17.031 1.00 97.94 92 GLU A C 1
ATOM 740 O O . GLU A 1 92 ? 10.752 6.779 -16.010 1.00 97.94 92 GLU A O 1
ATOM 745 N N . PHE A 1 93 ? 9.452 8.279 -17.062 1.00 97.12 93 PHE A N 1
ATOM 746 C CA . PHE A 1 93 ? 9.357 9.182 -15.918 1.00 97.12 93 PHE A CA 1
ATOM 747 C C . PHE A 1 93 ? 8.590 8.534 -14.760 1.00 97.12 93 PHE A C 1
ATOM 749 O O . PHE A 1 93 ? 8.999 8.643 -13.598 1.00 97.12 93 PHE A O 1
ATOM 756 N N . TYR A 1 94 ? 7.521 7.802 -15.067 1.00 96.81 94 TYR A N 1
ATOM 757 C CA . TYR A 1 94 ? 6.783 7.021 -14.084 1.00 96.81 94 TYR A CA 1
ATOM 758 C C . TYR A 1 94 ? 7.653 5.935 -13.432 1.00 96.81 94 TYR A C 1
ATOM 760 O O . TYR A 1 94 ? 7.717 5.855 -12.202 1.00 96.81 94 TYR A O 1
ATOM 768 N N . LEU A 1 95 ? 8.385 5.143 -14.226 1.00 97.06 95 LEU A N 1
ATOM 769 C CA . LEU A 1 95 ? 9.306 4.137 -13.684 1.00 97.06 95 LEU A CA 1
ATOM 770 C C . LEU A 1 95 ? 10.421 4.763 -12.851 1.00 97.06 95 LEU A C 1
ATOM 772 O O . LEU A 1 95 ? 10.766 4.218 -11.805 1.00 97.06 95 LEU A O 1
ATOM 776 N N . ASN A 1 96 ? 10.947 5.920 -13.256 1.00 97.38 96 ASN A N 1
ATOM 777 C CA . ASN A 1 96 ? 11.942 6.636 -12.467 1.00 97.38 96 ASN A CA 1
ATOM 778 C C . ASN A 1 96 ? 11.410 6.974 -11.065 1.00 97.38 96 ASN A C 1
ATOM 780 O O . ASN A 1 96 ? 12.092 6.735 -10.066 1.00 97.38 96 ASN A O 1
ATOM 784 N N . ARG A 1 97 ? 10.172 7.477 -10.969 1.00 96.62 97 ARG A N 1
ATOM 785 C CA . ARG A 1 97 ? 9.529 7.780 -9.681 1.00 96.62 97 ARG A CA 1
ATOM 786 C C . ARG A 1 97 ? 9.304 6.530 -8.836 1.00 96.62 97 ARG A C 1
ATOM 788 O O . ARG A 1 97 ? 9.582 6.552 -7.635 1.00 96.62 97 ARG A O 1
ATOM 795 N N . LEU A 1 98 ? 8.824 5.457 -9.465 1.00 95.19 98 LEU A N 1
ATOM 796 C CA . LEU A 1 98 ? 8.552 4.186 -8.802 1.00 95.19 98 LEU A CA 1
ATOM 797 C C . LEU A 1 98 ? 9.842 3.552 -8.265 1.00 95.19 98 LEU A C 1
ATOM 799 O O . LEU A 1 98 ? 9.919 3.236 -7.083 1.00 95.19 98 LEU A O 1
ATOM 803 N N . CYS A 1 99 ? 10.882 3.441 -9.095 1.00 95.69 99 CYS A N 1
ATOM 804 C CA . CYS A 1 99 ? 12.187 2.903 -8.701 1.00 95.69 99 CYS A CA 1
ATOM 805 C C . CYS A 1 99 ? 12.918 3.780 -7.672 1.00 95.69 99 CYS A C 1
ATOM 807 O O . CYS A 1 99 ? 13.758 3.262 -6.939 1.00 95.69 99 CYS A O 1
ATO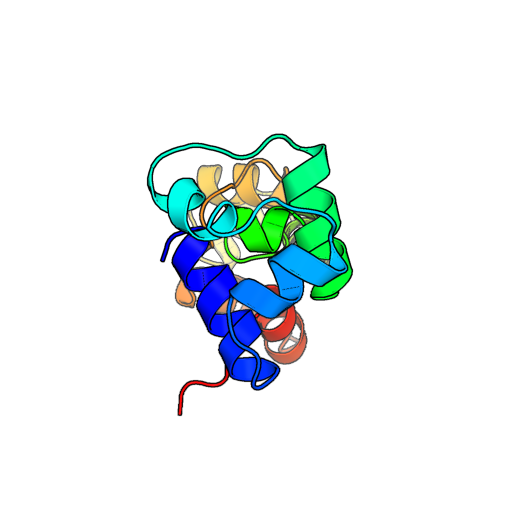M 809 N N . SER A 1 100 ? 12.594 5.074 -7.594 1.00 95.69 100 SER A N 1
ATOM 810 C CA . SER A 1 100 ? 13.154 6.000 -6.599 1.00 95.69 100 SER A CA 1
ATOM 811 C C . SER A 1 100 ? 12.345 6.072 -5.296 1.00 95.69 100 SER A C 1
ATOM 813 O O . SER A 1 100 ? 12.731 6.795 -4.382 1.00 95.69 100 SER A O 1
ATOM 815 N N . GLY A 1 101 ? 11.208 5.372 -5.190 1.00 93.69 101 GLY A N 1
ATOM 816 C CA . GLY A 1 101 ? 10.379 5.377 -3.980 1.00 93.69 101 GLY A CA 1
ATOM 817 C C . GLY A 1 101 ? 9.679 6.710 -3.690 1.00 93.69 101 GLY A C 1
ATOM 818 O O . GLY A 1 101 ? 9.357 7.010 -2.535 1.00 93.69 101 GLY A O 1
ATOM 819 N N . VAL A 1 102 ? 9.421 7.515 -4.725 1.00 93.56 102 VAL A N 1
ATOM 820 C CA . VAL A 1 102 ? 8.695 8.802 -4.632 1.00 93.56 102 VAL A CA 1
ATOM 821 C C . VAL A 1 102 ? 7.279 8.720 -5.217 1.00 93.56 102 VAL A C 1
ATOM 823 O O . VAL A 1 102 ? 6.645 9.738 -5.517 1.00 93.56 102 VAL A O 1
ATOM 826 N N . GLU A 1 103 ? 6.774 7.499 -5.394 1.00 92.50 103 GLU A N 1
ATOM 827 C CA . GLU A 1 103 ? 5.391 7.240 -5.778 1.00 92.50 103 GLU A CA 1
ATOM 828 C C . GLU A 1 103 ? 4.511 7.026 -4.541 1.00 92.50 103 GLU A C 1
ATOM 830 O O . GLU A 1 103 ? 4.840 6.240 -3.657 1.00 92.50 103 GLU A O 1
ATOM 835 N N . TYR A 1 104 ? 3.392 7.743 -4.481 1.00 89.44 104 TYR A N 1
ATOM 836 C CA . TYR A 1 104 ? 2.465 7.749 -3.340 1.00 89.44 104 TYR A CA 1
ATOM 837 C C . TYR A 1 104 ? 1.069 7.269 -3.733 1.00 89.44 104 TYR A C 1
ATOM 839 O O . TYR A 1 104 ? 0.210 7.050 -2.877 1.00 89.44 104 TYR A O 1
ATOM 847 N N . LYS A 1 105 ? 0.814 7.120 -5.034 1.00 91.25 105 LYS A N 1
ATOM 848 C CA . LYS A 1 105 ? -0.401 6.503 -5.549 1.00 91.25 105 LYS A CA 1
ATOM 849 C C . LYS A 1 105 ? -0.112 5.040 -5.825 1.00 91.25 105 LYS A C 1
ATOM 851 O O . LYS A 1 105 ? 0.882 4.719 -6.466 1.00 91.25 105 LYS A O 1
ATOM 856 N N . GLN A 1 106 ? -1.001 4.169 -5.357 1.00 89.19 106 GLN A N 1
ATOM 857 C CA . GLN A 1 106 ? -0.900 2.744 -5.638 1.00 89.19 106 GLN A CA 1
ATOM 858 C C . GLN A 1 106 ? -0.833 2.538 -7.154 1.00 89.19 106 GLN A C 1
ATOM 860 O O . GLN A 1 106 ? -1.732 3.017 -7.856 1.00 89.19 106 GLN A O 1
ATOM 865 N N . PRO A 1 107 ? 0.218 1.879 -7.671 1.00 92.00 107 PRO A N 1
ATOM 866 C CA . PRO A 1 107 ? 0.305 1.623 -9.095 1.00 92.00 107 PRO A CA 1
ATOM 867 C C . PRO A 1 107 ? -0.874 0.772 -9.578 1.00 92.00 107 PRO A C 1
ATOM 869 O O . PRO A 1 107 ? -1.300 -0.143 -8.866 1.00 92.00 107 PRO A O 1
ATOM 872 N N . PRO A 1 108 ? -1.399 1.050 -10.780 1.00 91.62 108 PRO A N 1
ATOM 873 C CA . PRO A 1 108 ? -2.414 0.216 -11.406 1.00 91.62 108 PRO A CA 1
ATOM 874 C C . PRO A 1 108 ? -1.973 -1.246 -11.550 1.00 91.62 108 PRO A C 1
ATOM 876 O O . PRO A 1 108 ? -0.790 -1.547 -11.714 1.00 91.62 108 PRO A O 1
ATOM 879 N N . VAL A 1 109 ? -2.937 -2.168 -11.541 1.00 88.25 109 VAL A N 1
ATOM 880 C CA . VAL A 1 109 ? -2.660 -3.609 -11.653 1.00 88.25 109 VAL A CA 1
ATOM 881 C C . VAL A 1 109 ? -1.954 -3.951 -12.969 1.00 88.25 109 VAL A C 1
ATOM 883 O O . VAL A 1 109 ? -1.030 -4.760 -12.962 1.00 88.25 109 VAL A O 1
ATOM 886 N N . ASP A 1 110 ? -2.318 -3.312 -14.083 1.00 90.88 110 ASP A N 1
ATOM 887 C CA . ASP A 1 110 ? -1.688 -3.547 -15.389 1.00 90.88 110 ASP A CA 1
ATOM 888 C C . ASP A 1 110 ? -0.207 -3.139 -15.405 1.00 90.88 110 ASP A C 1
ATOM 890 O O . ASP A 1 110 ? 0.624 -3.848 -15.970 1.00 90.88 110 ASP A O 1
ATOM 894 N N . VAL A 1 111 ? 0.142 -2.041 -14.729 1.00 93.31 111 VAL A N 1
ATOM 895 C CA . VAL A 1 111 ? 1.529 -1.593 -14.543 1.00 93.31 111 VAL A CA 1
ATOM 896 C C . VAL A 1 111 ? 2.320 -2.641 -13.763 1.00 93.31 111 VAL A C 1
ATOM 898 O O . VAL A 1 111 ? 3.414 -3.028 -14.173 1.00 93.31 111 VAL A O 1
ATOM 901 N N . ILE A 1 112 ? 1.757 -3.145 -12.663 1.00 90.94 112 ILE A N 1
ATOM 902 C CA . ILE A 1 112 ? 2.405 -4.185 -11.857 1.00 90.94 112 ILE A CA 1
ATOM 903 C C . ILE A 1 112 ? 2.560 -5.484 -12.652 1.00 90.94 112 ILE A C 1
ATOM 905 O O . ILE A 1 112 ? 3.621 -6.100 -12.588 1.00 90.94 112 ILE A O 1
ATOM 909 N N . LEU A 1 113 ? 1.560 -5.881 -13.444 1.00 89.12 113 LEU A N 1
ATOM 910 C CA . LEU A 1 113 ? 1.633 -7.062 -14.309 1.00 89.12 113 LEU A CA 1
ATOM 911 C C . LEU A 1 113 ? 2.719 -6.923 -15.382 1.00 89.12 113 LEU A C 1
ATOM 913 O O . LEU A 1 113 ? 3.505 -7.852 -15.575 1.00 89.12 113 LEU A O 1
ATOM 917 N N . LYS A 1 114 ? 2.814 -5.760 -16.038 1.00 92.69 114 LYS A N 1
ATOM 918 C CA . LYS A 1 114 ? 3.885 -5.461 -17.004 1.00 92.69 114 LYS A CA 1
ATOM 919 C C . LYS A 1 114 ? 5.268 -5.574 -16.362 1.00 92.69 114 LYS A C 1
ATOM 921 O O . LYS A 1 114 ? 6.158 -6.191 -16.936 1.00 92.69 114 LYS A O 1
ATOM 926 N N . ILE A 1 115 ? 5.444 -5.050 -15.147 1.00 92.75 115 ILE A N 1
ATOM 927 C CA . ILE A 1 115 ? 6.701 -5.189 -14.394 1.00 92.75 115 ILE A CA 1
ATOM 928 C C . ILE A 1 115 ? 6.966 -6.664 -14.049 1.00 92.75 115 ILE A C 1
ATOM 930 O O . ILE A 1 115 ? 8.055 -7.167 -14.329 1.00 92.75 115 ILE A O 1
ATOM 934 N N . ALA A 1 116 ? 5.967 -7.374 -13.518 1.00 89.00 116 ALA A N 1
ATOM 935 C CA . ALA A 1 116 ? 6.065 -8.772 -13.088 1.00 89.00 116 ALA A CA 1
ATOM 936 C C . ALA A 1 116 ? 6.466 -9.741 -14.211 1.00 89.00 116 ALA A C 1
ATOM 938 O O . ALA A 1 116 ? 7.107 -10.759 -13.945 1.00 89.00 116 ALA A O 1
ATOM 939 N N . THR A 1 117 ? 6.053 -9.428 -15.441 1.00 89.25 117 THR A N 1
ATOM 940 C CA . THR A 1 117 ? 6.225 -10.263 -16.640 1.00 89.25 117 THR A CA 1
ATOM 941 C C . THR A 1 117 ? 7.360 -9.793 -17.552 1.00 89.25 117 THR A C 1
ATOM 943 O O . THR A 1 117 ? 7.677 -10.464 -18.526 1.00 89.25 117 THR A O 1
ATOM 946 N N . SER A 1 118 ? 8.037 -8.691 -17.211 1.00 89.38 118 SER A N 1
ATOM 947 C CA . SER A 1 118 ? 9.189 -8.147 -17.956 1.00 89.38 118 SER A CA 1
ATOM 948 C C . SER A 1 118 ? 10.468 -8.993 -17.885 1.00 89.38 118 SER A C 1
ATOM 950 O O . SER A 1 118 ? 11.506 -8.600 -18.420 1.00 89.38 118 SER A O 1
ATOM 952 N N . ASN A 1 119 ? 10.416 -10.114 -17.166 1.00 82.88 119 ASN A N 1
ATOM 953 C CA . ASN A 1 119 ? 11.497 -11.066 -16.968 1.00 82.88 119 ASN A CA 1
ATOM 954 C C . ASN A 1 119 ? 11.009 -12.462 -17.365 1.00 82.88 119 ASN A C 1
ATOM 956 O O . ASN A 1 119 ? 9.824 -12.760 -17.256 1.00 82.88 119 ASN A O 1
ATOM 960 N N . ASN A 1 120 ? 11.934 -13.365 -17.703 1.00 74.69 120 ASN A N 1
ATOM 961 C CA . ASN A 1 120 ? 11.611 -14.763 -18.035 1.00 74.69 120 ASN A CA 1
ATOM 962 C C . ASN A 1 120 ? 10.983 -15.566 -16.873 1.00 74.69 120 ASN A C 1
ATOM 964 O O . ASN A 1 120 ? 10.529 -16.687 -17.083 1.00 74.69 120 ASN A O 1
ATOM 968 N N . ASN A 1 121 ? 10.945 -15.005 -15.661 1.00 76.69 121 ASN A N 1
ATOM 969 C CA . ASN A 1 121 ? 10.319 -15.601 -14.485 1.00 76.69 121 ASN A CA 1
ATOM 970 C C . ASN A 1 121 ? 9.066 -14.806 -14.106 1.00 76.69 121 ASN A C 1
ATOM 972 O O . ASN A 1 121 ? 9.106 -13.579 -14.062 1.00 76.69 121 ASN A O 1
ATOM 976 N N . ASN A 1 122 ? 7.975 -15.500 -13.773 1.00 76.00 122 ASN A N 1
ATOM 977 C CA . ASN A 1 122 ? 6.736 -14.862 -13.334 1.00 76.00 122 ASN A CA 1
ATOM 978 C C . ASN A 1 122 ? 6.831 -14.422 -11.864 1.00 76.00 122 ASN A C 1
ATOM 980 O O . ASN A 1 122 ? 6.685 -15.238 -10.953 1.00 76.00 122 ASN A O 1
ATOM 984 N N . TRP A 1 123 ? 7.027 -13.125 -11.626 1.00 82.19 123 TRP A N 1
ATOM 985 C CA . TRP A 1 123 ? 7.094 -12.564 -10.273 1.00 82.19 123 TRP A CA 1
ATOM 986 C C . TRP A 1 123 ? 5.738 -12.133 -9.697 1.00 82.19 123 TRP A C 1
ATOM 988 O O . TRP A 1 123 ? 5.678 -11.603 -8.584 1.00 82.19 123 TRP A O 1
ATOM 998 N N . TRP A 1 124 ? 4.638 -12.357 -10.421 1.00 78.94 124 TRP A N 1
ATOM 999 C CA . TRP A 1 124 ? 3.302 -11.969 -9.970 1.00 78.94 124 TRP A CA 1
ATOM 1000 C C . TRP A 1 124 ? 2.949 -12.468 -8.555 1.00 78.94 124 TRP A C 1
ATOM 1002 O O . TRP A 1 124 ? 2.437 -11.666 -7.771 1.00 78.94 124 TRP A O 1
ATOM 1012 N N . PRO A 1 125 ? 3.275 -13.719 -8.152 1.00 81.38 125 PRO A N 1
ATOM 1013 C CA . PRO A 1 125 ? 2.996 -14.190 -6.795 1.00 81.38 125 PRO A CA 1
ATOM 1014 C C . PRO A 1 125 ? 3.670 -13.374 -5.684 1.00 81.38 125 PRO A C 1
ATOM 1016 O O . PRO A 1 125 ? 3.141 -13.330 -4.577 1.00 81.38 125 PRO A O 1
ATOM 1019 N N . VAL A 1 126 ? 4.803 -12.729 -5.976 1.00 81.19 126 VAL A N 1
ATOM 1020 C CA . VAL A 1 126 ? 5.523 -11.860 -5.035 1.00 81.19 126 VAL A CA 1
ATOM 1021 C C . VAL A 1 126 ? 4.884 -10.471 -5.013 1.00 81.19 126 VAL A C 1
ATOM 1023 O O . VAL A 1 126 ? 4.535 -9.967 -3.952 1.00 81.19 126 VAL A O 1
ATOM 1026 N N . LEU A 1 127 ? 4.644 -9.873 -6.185 1.00 74.69 127 LEU A N 1
ATOM 1027 C CA . LEU A 1 127 ? 4.093 -8.515 -6.286 1.00 74.69 127 LEU A CA 1
ATOM 1028 C C . LEU A 1 127 ? 2.664 -8.383 -5.761 1.00 74.69 127 LEU A C 1
ATOM 1030 O O . LEU A 1 127 ? 2.319 -7.344 -5.195 1.00 74.69 127 LEU A O 1
ATOM 1034 N N . LYS A 1 128 ? 1.833 -9.422 -5.916 1.00 76.06 128 LYS A N 1
ATOM 1035 C CA . LYS A 1 128 ? 0.461 -9.399 -5.391 1.00 76.06 128 LYS A CA 1
ATOM 1036 C C . LYS A 1 128 ? 0.428 -9.194 -3.871 1.00 76.06 128 LYS A C 1
ATOM 1038 O O . LYS A 1 128 ? -0.489 -8.548 -3.373 1.00 76.06 128 LYS A O 1
ATOM 1043 N N . HIS A 1 129 ? 1.439 -9.686 -3.146 1.00 73.38 129 HIS A N 1
ATOM 1044 C CA . HIS A 1 129 ? 1.529 -9.523 -1.694 1.00 73.38 129 HIS A CA 1
ATOM 1045 C C . HIS A 1 129 ? 1.692 -8.047 -1.307 1.00 73.38 129 HIS A C 1
ATOM 1047 O O . HIS A 1 129 ? 0.991 -7.555 -0.425 1.00 73.38 129 HIS A O 1
ATOM 1053 N N . CYS A 1 130 ? 2.526 -7.312 -2.045 1.00 68.81 130 CYS A N 1
ATOM 1054 C CA . CYS A 1 130 ? 2.823 -5.900 -1.788 1.00 68.81 130 CYS A CA 1
ATOM 1055 C C . CYS A 1 130 ? 1.636 -4.970 -2.064 1.00 68.81 130 CYS A C 1
ATOM 1057 O O . CYS A 1 130 ? 1.580 -3.850 -1.555 1.00 68.81 130 CYS A O 1
ATOM 1059 N N . LEU A 1 131 ? 0.680 -5.415 -2.886 1.00 68.44 131 LEU A N 1
ATOM 1060 C CA . LEU A 1 131 ? -0.535 -4.655 -3.156 1.00 68.44 131 LEU A CA 1
ATOM 1061 C C . LEU A 1 131 ? -1.603 -4.829 -2.073 1.00 68.44 131 LEU A C 1
ATOM 1063 O O . LEU A 1 131 ? -2.599 -4.106 -2.134 1.00 68.44 131 LEU A O 1
ATOM 1067 N N . LYS A 1 132 ? -1.413 -5.758 -1.113 1.00 65.81 132 LYS A N 1
ATOM 1068 C CA . LYS A 1 132 ? -2.374 -6.118 -0.051 1.00 65.81 132 LYS A CA 1
ATOM 1069 C C . LYS A 1 132 ? -3.826 -6.100 -0.541 1.00 65.81 132 LYS A C 1
ATOM 1071 O O . LYS A 1 132 ? -4.727 -5.638 0.165 1.00 65.81 132 LYS A O 1
ATOM 1076 N N . GLN A 1 133 ? -4.048 -6.549 -1.777 1.00 52.16 133 GLN A N 1
ATOM 1077 C CA . GLN A 1 133 ? -5.397 -6.690 -2.286 1.00 52.16 133 GLN A CA 1
ATOM 1078 C C . GLN A 1 133 ? -5.995 -7.860 -1.525 1.00 52.16 133 GLN A C 1
ATOM 1080 O O . GLN A 1 133 ? -5.460 -8.966 -1.560 1.00 52.16 133 GLN A O 1
ATOM 1085 N N . GLN A 1 134 ? -7.057 -7.582 -0.771 1.00 41.09 134 GLN A N 1
ATOM 1086 C CA . GLN A 1 134 ? -7.967 -8.639 -0.371 1.00 41.09 134 GLN A CA 1
ATOM 1087 C C . GLN A 1 134 ? -8.380 -9.329 -1.663 1.00 41.09 134 GLN A C 1
ATOM 1089 O O . GLN A 1 134 ? -8.826 -8.646 -2.590 1.00 41.09 134 GLN A O 1
ATOM 1094 N N . ASP A 1 135 ? -8.178 -10.642 -1.719 1.00 36.59 135 ASP A N 1
ATOM 1095 C CA . ASP A 1 135 ? -8.819 -11.523 -2.682 1.00 36.59 135 ASP A CA 1
ATOM 1096 C C . ASP A 1 135 ? -10.319 -11.198 -2.656 1.00 36.59 135 ASP A C 1
ATOM 1098 O O . ASP A 1 135 ? -11.077 -11.673 -1.812 1.00 36.59 135 ASP A O 1
ATOM 1102 N N . THR A 1 136 ? -10.733 -10.274 -3.516 1.00 31.39 136 THR A N 1
ATOM 1103 C CA . THR A 1 136 ? -12.130 -9.929 -3.712 1.00 31.39 136 THR A CA 1
ATOM 1104 C C . THR A 1 136 ? -12.528 -10.724 -4.937 1.00 31.39 136 THR A C 1
ATOM 1106 O O . THR A 1 136 ? -12.391 -10.221 -6.044 1.00 31.39 136 THR A O 1
ATOM 1109 N N . ILE A 1 137 ? -12.886 -11.983 -4.658 1.00 31.48 137 ILE A N 1
ATOM 1110 C CA . ILE A 1 137 ? -13.700 -12.934 -5.438 1.00 31.48 137 ILE A CA 1
ATOM 1111 C C . ILE A 1 137 ? -13.391 -13.009 -6.939 1.00 31.48 137 ILE A C 1
ATOM 1113 O O . ILE A 1 137 ? -13.790 -12.096 -7.692 1.00 31.48 137 ILE A O 1
#

Organism: Desulforamulus ruminis (strain ATCC 23193 / DSM 2154 / NCIMB 8452 / DL) (NCBI:txid696281)

InterPro domains:
  IPR001387 Cro/C1-type, helix-turn-helix domain [PF01381] (8-59)
  IPR001387 Cro/C1-type, helix-turn-helix domain [PS50943] (7-59)
  IPR001387 Cro/C1-type, helix-turn-helix domain [SM00530] (6-59)
  IPR001387 Cro/C1-type, helix-turn-helix domain [cd00093] (6-59)
  IPR010982 Lambda repressor-like, DNA-binding domain superfamily [G3DSA:1.10.260.40] (5-80)
  IPR010982 Lambda repressor-like, DNA-binding domain superfamily [SSF47413] (2-64)

Foldseek 3Di:
DALLVLLVVLCVVVVHDPVVLCVVLVHDPCPSVCCVPDPDDPSSLCSSCVVSVHDSLCSGAVFDLVLQLVVLCVLCDPPDLVRLCVLLVHDSVVSVCSNVSVDSHDDDPSSLQSSQVSDPDRCVVVSVVRNPDDPPD

=== Feature glossary ===
A reading guide for the features in this record.

Start from the sequence.

  · Sequence gives the chain of amino acids in standard one-letter code (A=alanine, C=cysteine, …, Y=tyrosine), read N→C. It is the only feature that is directly encoded by the gene; all structural features are derived from the folded form of this sequence.

Fold it, and you get atomic coordinates and the backbone conformation that goes with them.

  · The mmCIF table is the protein's shape written out atom by atom. For each backbone N, Cα, C, and carbonyl O, it records an (x, y, z) coordinate triple in Å plus the residue type, chain letter, and residue number.

  · Backbone dihedral angles. Every residue except chain termini has a φ (preceding-C → N → Cα → C) and a ψ (N → Cα → C → next-N). They are reported in degrees following the IUPAC sign convention. Secondary structure is essentially a statement about which (φ, ψ) basin each residue occupies.

  · DSSP 8-state secondary structure assigns each residue one of H (α-helix), G (3₁₀-helix), I (π-helix), E (extended β-strand), B (isolated β-bridge), T (hydrogen-bonded turn), S (bend), or '-' (coil). The assignment is computed from backbone hydrogen-bond geometry via the Kabsch–Sander algorithm.

  · P-SEA three-state annotation labels each residue as helix, strand, or coil based purely on the geometry of the Cα trace. It serves as a fallback when the full backbone (and thus DSSP) is unavailable.

Summarize the fold with a handful of shape descriptors and a per-residue structural alphabet.

  · Radius of gyration (Rg) is the root-mean-square distance of Cα atoms from their centroid — a single number for overall size and compactness. A globular domain of N residues has Rg ≈ 2.2·N^0.38 Å; an extended or disordered chain has a much larger Rg. The Cα contact count is the number of residue pairs whose Cα atoms are within 8 Å and are more than four positions apart in sequence — a standard proxy for tertiary packing density. The bounding box is the smallest axis-aligned box enclosing all Cα atoms.

  · Foldseek's 3Di representation compresses backbone geometry into a per-residue letter drawn from a learned twenty-state alphabet. It captures the tertiary interaction pattern around each residue — which residues are packed against it in space, regardless of where they are in sequence.

  · Accessible surface area quantifies burial. A residue with SASA near zero is packed into the hydrophobic core; one with SASA >100 Å² sits on the surface. Computed here via the Shrake–Rupley numerical algorithm with a 1.4 Å probe.

Ask how reliable the model is.

  · For AlphaFold models, the B-factor field carries pLDDT — the model's own estimate of local accuracy on a 0–100 scale. Regions with pLDDT<50 should be treated as essentially unmodeled; they often correspond to intrinsically disordered segments.

  · For experimental (PDB) structures, the B-factor (temperature factor) quantifies the positional spread of each atom in the crystal — a combination of thermal vibration and static disorder — in units of Å². High B-factors mark flexible loops or poorly resolved regions; low B-factors mark the rigid, well-ordered core.

  · PAE(i, j) answers: if I align the predicted and true structures on residue i, how far off (in Å) do I expect residue j to be? A block-diagonal PAE matrix with low values on the blocks and high values off-diagonal is the signature of a multi-domain protein with confidently predicted domains but uncertain inter-domain orientation.

Place it in context: what it resembles, what it is annotated as, and how it looks.

  · Structural nearest neighbors (via Foldseek easy-search vs the PDB). Reported per hit: target PDB id, E-value, and alignment TM-score. A TM-score above ~0.5 is the conventional threshold for 'same fold'.

  · Functional annotations link the protein to curated databases. InterPro entries identify conserved domains and families by matching the sequence against member-database signatures (Pfam, PROSITE, CDD, …). Gene Ontology (GO) terms describe molecular function, biological process, and cellular component in a controlled vocabulary. CATH places the structure in a hierarchical fold classification (Class/Architecture/Topology/Homologous-superfamily). The organism is the source species.

  · Plot images: a contact map (which residues are close in 3D, as an N×N binary image), a Ramachandran scatter (backbone torsion angles, revealing secondary-structure composition at a glance), and — for AlphaFold structures — a PAE heatmap (pairwise prediction confidence).

  · Structure images are PyMOL renders from six orthogonal camera directions. Cartoon representation draws helices as coils and strands as arrows; sticks shows the backbone as bonds; surface shows the solvent-excluded envelope. Rainbow coloring maps sequence position to hue (blue→red, N→C); chain coloring assigns a distinct color per polypeptide.